Protein AF-A0A2D8A6B7-F1 (afdb_monomer_lite)

Secondary structure (DSSP, 8-state):
---SSHHHHHHHHHHHHHTTTHHHHHHHHHHHHHHHHHHHHHHHHHHHHHHHTT-----TTHHHHHHHHHHHHHTS-HHHHHHHHHHHTT--HHHHHHHHTS-HHHHHHHHHHHHHHHHHHTTS----HHHHHHHHHHHHHHS-HHHHHHHHSS-TTHHHH--TTHHHH-HHHH--

Foldseek 3Di:
DPDDPPVVVVVVVVVVVVVVVVVVVVVVVVVVVVVVVVVVVVVVVVVVVCVVVPDPPPPPVPVLLLVLVLVLLLPDALQLLLLLLCVLVPHDLVRNCVQLVHDSVVSVVSLVVSQVSSCVSNVHNDPDSVVSSVSVCVNVVPDDQVRSCVRNVDGSCCNVVPDPCVCVVPVSNRPD

Radius of gyration: 29.52 Å; chains: 1; bounding box: 51×86×58 Å

Sequence (176 aa):
MKSCKLTCFFINLFRFFKNVYGRDDISKELENRLLILETQVQQLKEMVLSLASGREPVTSREVDDQTQVYDAMRGLTVQRHATIQMVLDGATQAEMAERFQISEEAVKGRLYAIRKILGQELGVNITNTSTAMKKFREVIDTMSDEKYLRVAGLPKDWHTNWTEEDREENPKLYKK

Structure (mmCIF, N/CA/C/O backbone):
data_AF-A0A2D8A6B7-F1
#
_entry.id   AF-A0A2D8A6B7-F1
#
loop_
_atom_site.group_PDB
_atom_site.id
_atom_site.type_symbol
_atom_site.label_atom_id
_atom_site.label_alt_id
_atom_site.label_comp_id
_atom_site.label_asym_id
_atom_site.label_entity_id
_atom_site.la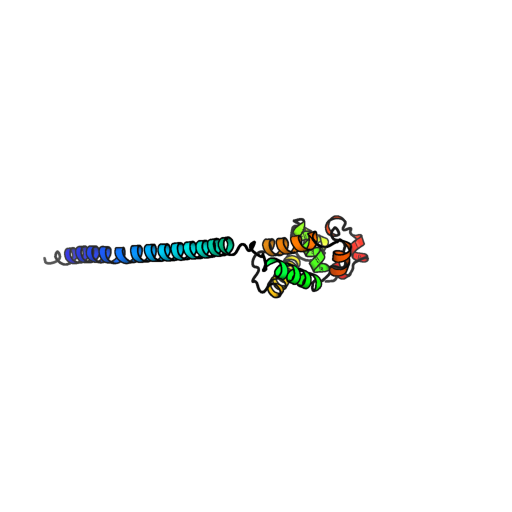bel_seq_id
_atom_site.pdbx_PDB_ins_code
_atom_site.Cartn_x
_atom_site.Cartn_y
_atom_site.Cartn_z
_atom_site.occupancy
_atom_site.B_iso_or_equiv
_atom_site.auth_seq_id
_atom_site.auth_comp_id
_atom_site.auth_asym_id
_atom_site.auth_atom_id
_atom_site.pdbx_PDB_model_num
ATOM 1 N N . MET A 1 1 ? 31.566 72.112 30.927 1.00 46.38 1 MET A N 1
ATOM 2 C CA . MET A 1 1 ? 31.656 70.638 31.050 1.00 46.38 1 MET A CA 1
ATOM 3 C C . MET A 1 1 ? 30.425 70.109 31.787 1.00 46.38 1 MET A C 1
ATOM 5 O O . MET A 1 1 ? 30.383 70.153 33.007 1.00 46.38 1 MET A O 1
ATOM 9 N N . LYS A 1 2 ? 29.373 69.704 31.060 1.00 52.56 2 LYS A N 1
ATOM 10 C CA . LYS A 1 2 ? 28.103 69.183 31.608 1.00 52.56 2 LYS A CA 1
ATOM 11 C C . LYS A 1 2 ? 27.640 67.982 30.764 1.00 52.56 2 LYS A C 1
ATOM 13 O O . LYS A 1 2 ? 26.691 68.110 30.009 1.00 52.56 2 LYS A O 1
ATOM 18 N N . SER A 1 3 ? 28.314 66.835 30.878 1.00 53.69 3 SER A N 1
ATOM 19 C CA . SER A 1 3 ? 27.928 65.595 30.168 1.00 53.69 3 SER A CA 1
ATOM 20 C C . SER A 1 3 ? 28.110 64.343 31.030 1.00 53.69 3 SER A C 1
ATOM 22 O O . SER A 1 3 ? 28.702 63.371 30.588 1.00 53.69 3 SER A O 1
ATOM 24 N N . CYS A 1 4 ? 27.629 64.354 32.280 1.00 53.84 4 CYS A N 1
ATOM 25 C CA . CYS A 1 4 ? 27.722 63.171 33.156 1.00 53.84 4 CYS A CA 1
ATOM 26 C C . CYS A 1 4 ? 26.392 62.752 33.816 1.00 53.84 4 CYS A C 1
ATOM 28 O O . CYS A 1 4 ? 26.366 61.824 34.613 1.00 53.84 4 CYS A O 1
ATOM 30 N N . LYS A 1 5 ? 25.262 63.412 33.506 1.00 52.94 5 LYS A N 1
ATOM 31 C CA . LYS A 1 5 ? 23.961 63.100 34.141 1.00 52.94 5 LYS A CA 1
ATOM 32 C C . LYS A 1 5 ? 23.002 62.256 33.293 1.00 52.94 5 LYS A C 1
ATOM 34 O O . LYS A 1 5 ? 22.105 61.649 33.865 1.00 52.94 5 LYS A O 1
ATOM 39 N N . LEU A 1 6 ? 23.183 62.166 31.971 1.00 53.97 6 LEU A N 1
ATOM 40 C CA . LEU A 1 6 ? 22.266 61.386 31.123 1.00 53.97 6 LEU A CA 1
ATOM 41 C C . LEU A 1 6 ? 22.553 59.877 31.150 1.00 53.97 6 LEU A C 1
ATOM 43 O O . LEU A 1 6 ? 21.622 59.077 31.146 1.00 53.97 6 LEU A O 1
ATOM 47 N N . THR A 1 7 ? 23.816 59.465 31.236 1.00 53.66 7 THR A N 1
ATOM 48 C CA . THR A 1 7 ? 24.202 58.044 31.181 1.00 53.66 7 THR A CA 1
ATOM 49 C C . THR A 1 7 ? 23.755 57.251 32.412 1.00 53.66 7 THR A C 1
ATOM 51 O O . THR A 1 7 ? 23.311 56.114 32.272 1.00 53.66 7 THR A O 1
ATOM 54 N N . CYS A 1 8 ? 23.752 57.855 33.605 1.00 53.88 8 CYS A N 1
ATOM 55 C CA . CYS A 1 8 ? 23.249 57.190 34.815 1.00 53.88 8 CYS A CA 1
ATOM 56 C C . CYS A 1 8 ? 21.722 57.000 34.817 1.00 53.88 8 CYS A C 1
ATOM 58 O O . CYS A 1 8 ? 21.228 56.048 35.421 1.00 53.88 8 CYS A O 1
ATOM 60 N N . PHE A 1 9 ? 20.967 57.866 34.132 1.00 55.66 9 PHE A N 1
ATOM 61 C CA . PHE A 1 9 ? 19.507 57.746 34.064 1.00 55.66 9 PHE A CA 1
ATOM 62 C C . PHE A 1 9 ? 19.082 56.589 33.149 1.00 55.66 9 PHE A C 1
ATOM 64 O O . PHE A 1 9 ? 18.204 55.803 33.503 1.00 55.66 9 PHE A O 1
ATOM 71 N N . PHE A 1 10 ? 19.770 56.415 32.016 1.00 55.34 10 PHE A N 1
ATOM 72 C CA . PHE A 1 10 ? 19.485 55.331 31.073 1.00 55.34 10 PHE A CA 1
ATOM 73 C C . PHE A 1 10 ? 19.814 53.940 31.629 1.00 55.34 10 PHE A C 1
ATOM 75 O O . PHE A 1 10 ? 19.047 53.008 31.403 1.00 55.34 10 PHE A O 1
ATOM 82 N N . ILE A 1 11 ? 20.890 53.788 32.411 1.00 59.75 11 ILE A N 1
ATOM 83 C CA . ILE A 1 11 ? 21.256 52.488 33.003 1.00 59.75 11 ILE A CA 1
ATOM 84 C C . ILE A 1 11 ? 20.225 52.037 34.054 1.00 59.75 11 ILE A C 1
ATOM 86 O O . ILE A 1 11 ? 19.872 50.856 34.102 1.00 59.75 11 ILE A O 1
ATOM 90 N N . ASN A 1 12 ? 19.687 52.962 34.858 1.00 53.88 12 ASN A N 1
ATOM 91 C CA . ASN A 1 12 ? 18.636 52.635 35.828 1.00 53.88 12 ASN A CA 1
ATOM 92 C C . ASN A 1 12 ? 17.277 52.369 35.165 1.00 53.88 12 ASN A C 1
ATOM 94 O O . ASN A 1 12 ? 16.565 51.465 35.600 1.00 53.88 12 ASN A O 1
ATOM 98 N N . LEU A 1 13 ? 16.945 53.065 34.072 1.00 55.31 13 LEU A N 1
ATOM 99 C CA . LEU A 1 13 ? 15.722 52.791 33.312 1.00 55.31 13 LEU A CA 1
ATOM 100 C C . LEU A 1 13 ? 15.780 51.410 32.633 1.00 55.31 13 LEU A C 1
ATOM 102 O O . LEU A 1 13 ? 14.806 50.662 32.665 1.00 55.31 13 LEU A O 1
ATOM 106 N N . PHE A 1 14 ? 16.943 51.013 32.107 1.00 53.75 14 PHE A N 1
ATOM 107 C CA . PHE A 1 14 ? 17.130 49.689 31.504 1.00 53.75 14 PHE A CA 1
ATOM 108 C C . PHE A 1 14 ? 17.052 48.548 32.534 1.00 53.75 14 PHE A C 1
ATOM 110 O O . PHE A 1 14 ? 16.492 47.490 32.245 1.00 53.75 14 PHE A O 1
ATOM 117 N 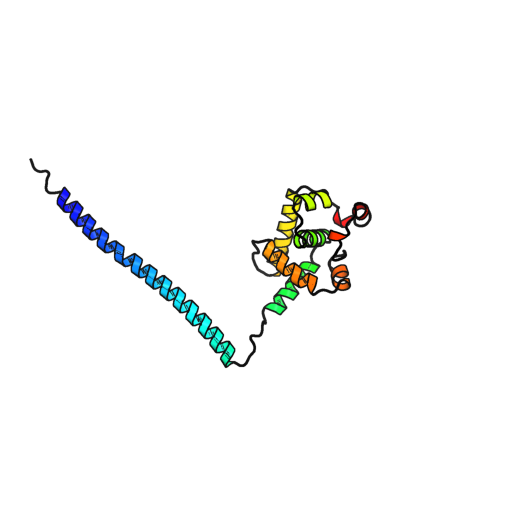N . ARG A 1 15 ? 17.556 48.760 33.760 1.00 54.31 15 ARG A N 1
ATOM 118 C CA . ARG A 1 15 ? 17.400 47.802 34.873 1.00 54.31 15 ARG A CA 1
ATOM 119 C C . ARG A 1 15 ? 15.948 47.673 35.338 1.00 54.31 15 ARG A C 1
ATOM 121 O O . ARG A 1 15 ? 15.538 46.579 35.711 1.00 54.31 15 ARG A O 1
ATOM 128 N N . PHE A 1 16 ? 15.176 48.756 35.271 1.00 54.38 16 PHE A N 1
ATOM 129 C CA . PHE A 1 16 ? 13.750 48.747 35.592 1.00 54.38 16 PHE A CA 1
ATOM 130 C C . PHE A 1 16 ? 12.936 47.970 34.544 1.00 54.38 16 PHE A C 1
ATOM 132 O O . PHE A 1 16 ? 12.143 47.105 34.908 1.00 54.38 16 PHE A O 1
ATOM 139 N N . PHE A 1 17 ? 13.204 48.172 33.248 1.00 52.16 17 PHE A N 1
ATOM 140 C CA . PHE A 1 17 ? 12.533 47.422 32.176 1.00 52.16 17 PHE A CA 1
ATOM 141 C C . PHE A 1 17 ? 12.861 45.923 32.185 1.00 52.16 17 PHE A C 1
ATOM 143 O O . PHE A 1 17 ? 11.976 45.105 31.943 1.00 52.16 17 PHE A O 1
ATOM 150 N N . LYS A 1 18 ? 14.090 45.528 32.546 1.00 50.69 18 LYS A N 1
ATOM 151 C CA . LYS A 1 18 ? 14.462 44.104 32.649 1.00 50.69 18 LYS A CA 1
ATOM 152 C C . LYS A 1 18 ? 13.681 43.341 33.730 1.00 50.69 18 LYS A C 1
ATOM 154 O O . LYS A 1 18 ? 13.557 42.127 33.633 1.00 50.69 18 LYS A O 1
ATOM 159 N N . ASN A 1 19 ? 13.134 44.044 34.724 1.00 50.22 19 ASN A N 1
ATOM 160 C CA . ASN A 1 19 ? 12.325 43.457 35.795 1.00 50.22 19 ASN A CA 1
ATOM 161 C C . ASN A 1 19 ? 10.824 43.360 35.441 1.00 50.22 19 ASN A C 1
ATOM 163 O O . ASN A 1 19 ? 10.067 42.694 36.140 1.00 50.22 19 ASN A O 1
ATOM 167 N N . VAL A 1 20 ? 10.388 44.008 34.352 1.00 54.19 20 VAL A N 1
ATOM 168 C CA . VAL A 1 20 ? 9.004 43.943 33.846 1.00 54.19 20 VAL A CA 1
ATOM 169 C C . VAL A 1 20 ? 8.817 42.746 32.902 1.00 54.19 20 VAL A C 1
ATOM 171 O O . VAL A 1 20 ? 7.791 42.081 32.969 1.00 54.19 20 VAL A O 1
ATOM 174 N N . TYR A 1 21 ? 9.841 42.381 32.123 1.00 52.78 21 TYR A N 1
ATOM 175 C CA . TYR A 1 21 ? 9.801 41.238 31.192 1.00 52.78 21 TYR A CA 1
ATOM 176 C C . TYR A 1 21 ? 9.932 39.844 31.841 1.00 52.78 21 TYR A C 1
ATOM 178 O O . TYR A 1 21 ? 9.768 38.841 31.158 1.00 52.78 21 TYR A O 1
ATOM 186 N N . GLY A 1 22 ? 10.208 39.748 33.147 1.00 52.81 22 GLY A N 1
ATOM 187 C CA . GLY A 1 22 ? 10.280 38.460 33.857 1.00 52.81 22 GLY A CA 1
ATOM 188 C C . GLY A 1 22 ? 8.922 37.901 34.302 1.00 52.81 22 GLY A C 1
ATOM 189 O O . GLY A 1 22 ? 8.849 36.763 34.757 1.00 52.81 22 GLY A O 1
ATOM 190 N N . ARG A 1 23 ? 7.846 38.694 34.206 1.00 55.72 23 ARG A N 1
ATOM 191 C CA . ARG A 1 23 ? 6.511 38.299 34.680 1.00 55.72 23 ARG A CA 1
ATOM 192 C C . ARG A 1 23 ? 5.718 37.516 33.621 1.00 55.72 23 ARG A C 1
ATOM 194 O O . ARG A 1 23 ? 4.962 36.618 33.981 1.00 55.72 23 ARG A O 1
ATOM 201 N N . ASP A 1 24 ? 5.953 37.800 32.341 1.00 60.41 24 ASP A N 1
ATOM 202 C CA . ASP A 1 24 ? 5.230 37.177 31.222 1.00 60.41 24 ASP A CA 1
ATOM 203 C C . ASP A 1 24 ? 5.689 35.738 30.944 1.00 60.41 24 ASP A C 1
ATOM 205 O O . ASP A 1 24 ? 4.887 34.898 30.543 1.00 60.41 24 ASP A O 1
ATOM 209 N N . ASP A 1 25 ? 6.963 35.426 31.198 1.00 68.06 25 ASP A N 1
ATOM 210 C CA . ASP A 1 25 ? 7.516 34.078 30.995 1.00 68.06 25 ASP A CA 1
ATOM 211 C C . ASP A 1 25 ? 6.956 33.075 32.013 1.00 68.06 25 ASP A C 1
ATOM 213 O O . ASP A 1 25 ? 6.632 31.935 31.682 1.00 68.06 25 ASP A O 1
ATOM 217 N N . ILE A 1 26 ? 6.751 33.532 33.252 1.00 75.19 26 ILE A N 1
ATOM 218 C CA . ILE A 1 26 ? 6.117 32.736 34.306 1.00 75.19 26 ILE A CA 1
ATOM 219 C C . ILE A 1 26 ? 4.635 32.511 33.978 1.00 75.19 26 ILE A C 1
ATOM 221 O O . ILE A 1 26 ? 4.148 31.399 34.157 1.00 75.19 26 ILE A O 1
ATOM 225 N N . SER A 1 27 ? 3.931 33.524 33.452 1.00 79.31 27 SER A N 1
ATOM 226 C CA . SER A 1 27 ? 2.526 33.377 33.033 1.00 79.31 27 SER A CA 1
ATOM 227 C C . SER A 1 27 ? 2.371 32.296 31.965 1.00 79.31 27 SER A C 1
ATOM 229 O O . SER A 1 27 ? 1.553 31.395 32.117 1.00 79.31 27 SER A O 1
ATOM 231 N N . LYS A 1 28 ? 3.223 32.319 30.934 1.00 79.88 28 LYS A N 1
ATOM 232 C CA . LYS A 1 28 ? 3.188 31.337 29.840 1.00 79.88 28 LYS A CA 1
ATOM 233 C C . LYS A 1 28 ? 3.525 29.922 30.298 1.00 79.88 28 LYS A C 1
ATOM 235 O O . LYS A 1 28 ? 2.893 28.966 29.860 1.00 79.88 28 LYS A O 1
ATOM 240 N N . GLU A 1 29 ? 4.501 29.772 31.190 1.00 84.31 29 GLU A N 1
ATOM 241 C CA . GLU A 1 29 ? 4.831 28.467 31.770 1.00 84.31 29 GLU A CA 1
ATOM 242 C C . GLU A 1 29 ? 3.669 27.919 32.615 1.00 84.31 29 GLU A C 1
ATOM 244 O O . GLU A 1 29 ? 3.350 26.732 32.535 1.00 84.31 29 GLU A O 1
ATOM 249 N N . LEU A 1 30 ? 2.992 28.773 33.392 1.00 86.25 30 LEU A N 1
ATOM 250 C CA . LEU A 1 30 ? 1.794 28.376 34.135 1.00 86.25 30 LEU A CA 1
ATOM 251 C C . LEU A 1 30 ? 0.630 28.005 33.207 1.00 86.25 30 LEU A C 1
ATOM 253 O O . LEU A 1 30 ? -0.037 27.005 33.463 1.00 86.25 30 LEU A O 1
ATOM 257 N N . GLU A 1 31 ? 0.410 28.751 32.127 1.00 83.69 31 GLU A N 1
ATOM 258 C CA . GLU A 1 31 ? -0.615 28.452 31.119 1.00 83.69 31 GLU A CA 1
ATOM 259 C C . GLU A 1 31 ? -0.359 27.102 30.435 1.00 83.69 31 GLU A C 1
ATOM 261 O O . GLU A 1 31 ? -1.266 26.275 30.332 1.00 83.69 31 GLU A O 1
ATOM 266 N N . ASN A 1 32 ? 0.890 26.818 30.056 1.00 87.62 32 ASN A N 1
ATOM 267 C CA . ASN A 1 32 ? 1.267 25.528 29.478 1.00 87.62 32 ASN A CA 1
ATOM 268 C C . ASN A 1 32 ? 1.051 24.373 30.464 1.00 87.62 32 ASN A C 1
ATOM 270 O O . ASN A 1 32 ? 0.557 23.310 30.087 1.00 87.62 32 ASN A O 1
ATOM 274 N N . ARG A 1 33 ? 1.394 24.572 31.743 1.00 90.12 33 ARG A N 1
ATOM 275 C CA . ARG A 1 33 ? 1.160 23.561 32.784 1.00 90.12 33 ARG A CA 1
ATOM 276 C C . ARG A 1 33 ? -0.321 23.323 33.035 1.00 90.12 33 ARG A C 1
ATOM 278 O O . ARG A 1 33 ? -0.704 22.170 33.213 1.00 90.12 33 ARG A O 1
ATOM 285 N N . LEU A 1 34 ? -1.140 24.373 33.030 1.00 92.38 34 LEU A N 1
ATOM 286 C CA . LEU A 1 34 ? -2.592 24.244 33.141 1.00 92.38 34 LEU A CA 1
ATOM 287 C C . LEU A 1 34 ? -3.155 23.439 31.972 1.00 92.38 34 LEU A C 1
ATOM 289 O O . LEU A 1 34 ? -3.868 22.473 32.212 1.00 92.38 34 LEU A O 1
ATOM 293 N N . LEU A 1 35 ? -2.739 23.739 30.740 1.00 91.75 35 LEU A N 1
ATOM 294 C CA . LEU A 1 35 ? -3.169 22.996 29.555 1.00 91.75 35 LEU A CA 1
ATOM 295 C C . LEU A 1 35 ? -2.814 21.500 29.641 1.00 91.75 35 LEU A C 1
ATOM 297 O O . LEU A 1 35 ? -3.628 20.631 29.316 1.00 91.75 35 LEU A O 1
ATOM 301 N N . ILE A 1 36 ? -1.601 21.183 30.100 1.00 92.12 36 ILE A N 1
ATOM 302 C CA . ILE A 1 36 ? -1.155 19.795 30.276 1.00 92.12 36 ILE A CA 1
ATOM 303 C C . ILE A 1 36 ? -1.978 19.099 31.366 1.00 92.12 36 ILE A C 1
ATOM 305 O O . ILE A 1 36 ? -2.432 17.974 31.158 1.00 92.12 36 ILE A O 1
ATOM 309 N N . LEU A 1 37 ? -2.201 19.756 32.507 1.00 93.06 37 LEU A N 1
ATOM 310 C CA . LEU A 1 37 ? -2.973 19.189 33.614 1.00 93.06 37 LEU A CA 1
ATOM 311 C C . LEU A 1 37 ? -4.444 18.988 33.236 1.00 93.06 37 LEU A C 1
ATOM 313 O O . LEU A 1 37 ? -5.009 17.942 33.543 1.00 93.06 37 LEU A O 1
ATOM 317 N N . GLU A 1 38 ? -5.050 19.934 32.523 1.00 90.94 38 GLU A N 1
ATOM 318 C CA . GLU A 1 38 ? -6.407 19.803 31.985 1.00 90.94 38 GLU A CA 1
ATOM 319 C C . GLU A 1 38 ? -6.509 18.606 31.037 1.00 90.94 38 GLU A C 1
ATOM 321 O O . GLU A 1 38 ? -7.431 17.796 31.153 1.00 90.94 38 GLU A O 1
ATOM 326 N N . THR A 1 39 ? -5.514 18.429 30.163 1.00 91.88 39 THR A N 1
ATOM 327 C CA . THR A 1 39 ? -5.448 17.279 29.252 1.00 91.88 39 THR A CA 1
ATOM 328 C C . THR A 1 39 ? -5.321 15.958 30.019 1.00 91.88 39 THR A C 1
ATOM 330 O O . THR A 1 39 ? -6.027 14.996 29.717 1.00 91.88 39 THR A O 1
ATOM 333 N N . GLN A 1 40 ? -4.467 15.903 31.045 1.00 91.69 40 GLN A N 1
ATOM 334 C CA . GLN A 1 40 ? -4.284 14.707 31.874 1.00 91.69 40 GLN A CA 1
ATOM 335 C C . GLN A 1 40 ? -5.545 14.352 32.667 1.00 91.69 40 GLN A C 1
ATOM 337 O O . GLN A 1 40 ? -5.928 13.185 32.727 1.00 91.69 40 GLN A O 1
ATOM 342 N N . VAL A 1 41 ? -6.221 15.347 33.249 1.00 93.69 41 VAL A N 1
ATOM 343 C CA . VAL A 1 41 ? -7.483 15.146 33.976 1.00 93.69 41 VAL A CA 1
ATOM 344 C C . VAL A 1 41 ? -8.578 14.657 33.032 1.00 93.69 41 VAL A C 1
ATOM 346 O O . VAL A 1 41 ? -9.343 13.766 33.403 1.00 93.69 41 VAL A O 1
ATOM 349 N N . GLN A 1 42 ? -8.636 15.180 31.806 1.00 88.25 42 GLN A N 1
ATOM 350 C CA . GLN A 1 42 ? -9.592 14.724 30.802 1.00 88.25 42 GLN A CA 1
ATOM 351 C C . GLN A 1 42 ? -9.355 13.254 30.419 1.00 88.25 42 GLN A C 1
ATOM 353 O O . GLN A 1 42 ? -10.299 12.465 30.413 1.00 88.25 42 GLN A O 1
ATOM 358 N N . GLN A 1 43 ? -8.098 12.853 30.206 1.00 85.81 43 GLN A N 1
ATOM 359 C CA . GLN A 1 43 ? -7.733 11.456 29.933 1.00 85.81 43 GLN A CA 1
ATOM 360 C C . GLN A 1 43 ? -8.073 10.523 31.105 1.00 85.81 43 GLN A C 1
ATOM 362 O O . GLN A 1 43 ? -8.657 9.457 30.911 1.00 85.81 43 GLN A O 1
ATOM 367 N N . LEU A 1 44 ? -7.769 10.935 32.340 1.00 88.38 44 LEU A N 1
ATOM 368 C CA . LEU A 1 44 ? -8.122 10.184 33.548 1.00 88.38 44 LEU A CA 1
ATOM 369 C C . LEU A 1 44 ? -9.636 10.044 33.713 1.00 88.38 44 LEU A C 1
ATOM 371 O O . LEU A 1 44 ? -10.115 8.971 34.071 1.00 88.38 44 LEU A O 1
ATOM 375 N N . LYS A 1 45 ? -10.401 11.099 33.422 1.00 87.81 45 LYS A N 1
ATOM 376 C CA . LYS A 1 45 ? -11.865 11.063 33.455 1.00 87.81 45 LYS A CA 1
ATOM 377 C C . LYS A 1 45 ? -12.414 10.044 32.459 1.00 87.81 45 LYS A C 1
ATOM 379 O O . LYS A 1 45 ? -13.308 9.281 32.812 1.00 87.81 45 LYS A O 1
ATOM 384 N N . GLU A 1 46 ? -11.870 10.001 31.247 1.00 83.06 46 GLU A N 1
ATOM 385 C CA . GLU A 1 46 ? -12.257 9.026 30.223 1.00 83.06 46 GLU A CA 1
ATOM 386 C C . GLU A 1 46 ? -11.915 7.588 30.640 1.00 83.06 46 GLU A C 1
ATOM 388 O O . GLU A 1 46 ? -12.758 6.700 30.506 1.00 83.06 46 GLU A O 1
ATOM 393 N N . MET A 1 47 ? -10.741 7.367 31.241 1.00 79.06 47 MET A N 1
ATOM 394 C CA . MET A 1 47 ? -10.354 6.065 31.799 1.00 79.06 47 MET A CA 1
ATOM 395 C C . MET A 1 47 ? -11.231 5.630 32.981 1.00 79.06 47 MET A C 1
ATOM 397 O O . MET A 1 47 ? -11.591 4.464 33.105 1.00 79.06 47 MET A O 1
ATOM 401 N N . VAL A 1 48 ? -11.589 6.546 33.880 1.00 85.06 48 VAL A N 1
ATOM 402 C CA . VAL A 1 48 ? -12.449 6.216 35.024 1.00 85.06 48 VAL A CA 1
ATOM 403 C C . VAL A 1 48 ? -13.874 5.926 34.558 1.00 85.06 48 VAL A C 1
ATOM 405 O O . VAL A 1 48 ? -14.503 5.002 35.068 1.00 85.06 48 VAL A O 1
ATOM 408 N N . LEU A 1 49 ? -14.383 6.656 33.561 1.00 77.12 49 LEU A N 1
ATOM 409 C CA . LEU A 1 49 ? -15.693 6.382 32.966 1.00 77.12 49 LEU A CA 1
ATOM 410 C C . LEU A 1 49 ? -15.726 5.037 32.225 1.00 77.12 49 LEU A C 1
ATOM 412 O O . LEU A 1 49 ? -16.731 4.324 32.309 1.00 77.12 49 LEU A O 1
ATOM 416 N N . SER A 1 50 ? -14.643 4.654 31.543 1.00 63.84 50 SER A N 1
ATOM 417 C CA . SER A 1 50 ? -14.561 3.334 30.908 1.00 63.84 50 SER A CA 1
ATOM 418 C C . SER A 1 50 ? -14.539 2.208 31.947 1.00 63.84 50 SER A C 1
ATOM 420 O O . SER A 1 50 ? -15.277 1.239 31.798 1.00 63.84 50 SER A O 1
ATOM 422 N N . LEU A 1 51 ? -13.823 2.376 33.064 1.00 73.06 51 LEU A N 1
ATOM 423 C CA . LEU A 1 51 ? -13.808 1.401 34.163 1.00 73.06 51 LEU A CA 1
ATOM 424 C C . LEU A 1 51 ? -15.142 1.325 34.928 1.00 73.06 51 LEU A C 1
ATOM 426 O O . LEU A 1 51 ? -15.602 0.235 35.261 1.00 73.06 51 LEU A O 1
ATOM 430 N N . ALA A 1 52 ? -15.788 2.464 35.193 1.00 75.75 52 ALA A N 1
ATOM 431 C CA . ALA A 1 52 ? -17.035 2.527 35.960 1.00 75.75 52 ALA A CA 1
ATOM 432 C C . ALA A 1 52 ? -18.254 2.002 35.186 1.00 75.75 52 ALA A C 1
ATOM 434 O O . ALA A 1 52 ? -19.234 1.577 35.795 1.00 75.75 52 ALA A O 1
ATOM 435 N N . SER A 1 53 ? -18.211 2.024 33.852 1.00 64.94 53 SER A N 1
ATOM 436 C CA . SER A 1 53 ? -19.325 1.556 33.022 1.00 64.94 53 SER A CA 1
ATOM 437 C C . SER A 1 53 ? -19.368 0.036 32.834 1.00 64.94 53 SER A C 1
ATOM 439 O O . SER A 1 53 ? -20.321 -0.448 32.224 1.00 64.94 53 SER A O 1
ATOM 441 N N . GLY A 1 54 ? -18.375 -0.725 33.332 1.00 52.59 54 GLY A N 1
ATOM 442 C CA . GLY A 1 54 ? -18.301 -2.188 33.157 1.00 52.59 54 GLY A CA 1
ATOM 443 C C . GLY A 1 54 ? -18.349 -2.628 31.688 1.00 52.59 54 GLY A C 1
ATOM 444 O O . GLY A 1 54 ? -18.598 -3.789 31.374 1.00 52.59 54 GLY A O 1
ATOM 445 N N . ARG A 1 55 ? -18.159 -1.667 30.786 1.00 46.06 55 ARG A N 1
ATOM 446 C CA . ARG A 1 55 ? -18.199 -1.816 29.350 1.00 46.06 55 ARG A CA 1
ATOM 447 C C . ARG A 1 55 ? -16.743 -1.967 28.973 1.00 46.06 55 ARG A C 1
ATOM 449 O O . ARG A 1 55 ? -15.971 -1.024 29.151 1.00 46.06 55 ARG A O 1
ATOM 456 N N . GLU A 1 56 ? -16.360 -3.144 28.484 1.00 45.41 56 GLU A N 1
ATOM 457 C CA . GLU A 1 56 ? -15.112 -3.231 27.732 1.00 45.41 56 GLU A CA 1
ATOM 458 C C . GLU A 1 56 ? -15.084 -2.059 26.745 1.00 45.41 56 GLU A C 1
ATOM 460 O O . GLU A 1 56 ? -16.149 -1.724 26.202 1.00 45.41 56 GLU A O 1
ATOM 465 N N . PRO A 1 57 ? -13.942 -1.370 26.570 1.00 48.75 57 PRO A N 1
ATOM 466 C CA . PRO A 1 57 ? -13.850 -0.284 25.614 1.00 48.75 57 PRO A CA 1
ATOM 467 C C . PRO A 1 57 ? -14.238 -0.851 24.253 1.00 48.75 57 PRO A C 1
ATOM 469 O O . PRO A 1 57 ? -13.453 -1.522 23.593 1.00 48.75 57 PRO A O 1
ATOM 472 N N . VAL A 1 58 ? -15.490 -0.622 23.862 1.00 49.34 58 VAL A N 1
ATOM 473 C CA . VAL A 1 58 ? -15.982 -0.983 22.548 1.00 49.34 58 VAL A CA 1
ATOM 474 C C . VAL A 1 58 ? -15.164 -0.116 21.609 1.00 49.34 58 VAL A C 1
ATOM 476 O O . VAL A 1 58 ? -15.347 1.101 21.548 1.00 49.34 58 VAL A O 1
ATOM 479 N N . THR A 1 59 ? -14.233 -0.746 20.904 1.00 51.16 59 THR A N 1
ATOM 480 C CA . THR A 1 59 ? -13.516 -0.233 19.741 1.00 51.16 59 THR A CA 1
ATOM 481 C C . THR A 1 59 ? -14.505 -0.013 18.594 1.00 51.16 59 THR A C 1
ATOM 483 O O . THR A 1 59 ? -14.350 -0.500 17.482 1.00 51.16 59 THR A O 1
ATOM 486 N N . SER A 1 60 ? -15.554 0.779 18.819 1.00 47.25 60 SER A N 1
ATOM 487 C CA . SER A 1 60 ? -16.555 1.126 17.807 1.00 47.25 60 SER A CA 1
ATOM 488 C C . SER A 1 60 ? -16.011 2.073 16.727 1.00 47.25 60 SER A C 1
ATOM 490 O O . SER A 1 60 ? -16.779 2.548 15.902 1.00 47.25 60 SER A O 1
ATOM 492 N N . ARG A 1 61 ? -14.698 2.351 16.712 1.00 51.16 61 ARG A N 1
ATOM 493 C CA . ARG A 1 61 ? -13.999 3.049 15.621 1.00 51.16 61 ARG A CA 1
ATOM 494 C C . ARG A 1 61 ? -13.207 2.127 14.689 1.00 51.16 61 ARG A C 1
ATOM 496 O O . ARG A 1 61 ? -12.881 2.561 13.594 1.00 51.16 61 ARG A O 1
ATOM 503 N N . GLU A 1 62 ? -12.903 0.889 15.077 1.00 51.38 62 GLU A N 1
ATOM 504 C CA . GLU A 1 62 ? -12.050 0.012 14.253 1.00 51.38 62 GLU A CA 1
ATOM 505 C C . GLU A 1 62 ? -12.837 -0.713 13.150 1.00 51.38 62 GLU A C 1
ATOM 507 O O . GLU A 1 62 ? -12.315 -0.941 12.062 1.00 51.38 62 GLU A O 1
ATOM 512 N N . VAL A 1 63 ? -14.118 -1.016 13.391 1.00 53.12 63 VAL A N 1
ATOM 513 C CA . VAL A 1 63 ? -14.972 -1.721 12.414 1.00 53.12 63 VAL A CA 1
ATOM 514 C C . VAL A 1 63 ? -15.319 -0.836 11.203 1.00 53.12 63 VAL A C 1
ATOM 516 O O . VAL A 1 63 ? -15.451 -1.333 10.084 1.00 53.12 63 VAL A O 1
ATOM 519 N N . ASP A 1 64 ? -15.425 0.480 11.410 1.00 62.88 64 ASP A N 1
ATOM 520 C CA . ASP A 1 64 ? -15.703 1.454 10.344 1.00 62.88 64 ASP A CA 1
ATOM 521 C C . ASP A 1 64 ? -14.476 1.657 9.435 1.00 62.88 64 ASP A C 1
ATOM 523 O O . ASP A 1 64 ? -14.579 1.593 8.211 1.00 62.88 64 ASP A O 1
ATOM 527 N N . ASP A 1 65 ? -13.284 1.764 10.029 1.00 66.25 65 ASP A N 1
ATOM 528 C CA . ASP A 1 65 ? -12.025 1.975 9.304 1.00 66.25 65 ASP A CA 1
ATOM 529 C C . ASP A 1 65 ? -11.698 0.798 8.363 1.00 66.25 65 ASP A C 1
ATOM 531 O O . ASP A 1 65 ? -11.392 1.014 7.193 1.00 66.25 65 ASP A O 1
ATOM 535 N N . GLN A 1 66 ? -11.852 -0.461 8.799 1.00 72.38 66 GLN A N 1
ATOM 536 C CA . GLN A 1 66 ? -11.600 -1.620 7.922 1.00 72.38 66 GLN A CA 1
ATOM 537 C C . GLN A 1 66 ? -12.580 -1.713 6.745 1.00 72.38 66 GLN A C 1
ATOM 539 O O . GLN A 1 66 ? -12.184 -2.099 5.642 1.00 72.38 66 GLN A O 1
ATOM 544 N N . THR A 1 67 ? -13.846 -1.350 6.963 1.00 80.50 67 THR A N 1
ATOM 545 C CA . THR A 1 67 ? -14.870 -1.357 5.908 1.00 80.50 67 THR A CA 1
ATOM 546 C C . THR A 1 67 ? -14.565 -0.284 4.861 1.00 80.50 67 THR A C 1
ATOM 548 O O . THR A 1 67 ? -14.573 -0.573 3.667 1.00 80.50 67 THR A O 1
ATOM 551 N N . GLN A 1 68 ? -14.171 0.915 5.297 1.00 82.50 68 GLN A N 1
ATOM 552 C CA . GLN A 1 68 ? -13.778 2.005 4.399 1.00 82.50 68 GLN A CA 1
ATOM 553 C C . GLN A 1 68 ? -12.500 1.686 3.614 1.00 82.50 68 GLN A C 1
ATOM 555 O O . GLN A 1 68 ? -12.431 1.944 2.414 1.00 82.50 68 GLN A O 1
ATOM 560 N N . VAL A 1 69 ? -11.485 1.074 4.240 1.00 80.56 69 VAL A N 1
ATOM 561 C CA . VAL A 1 69 ? -10.282 0.633 3.509 1.00 80.56 69 VAL A CA 1
ATOM 562 C C . VAL A 1 69 ? -10.621 -0.477 2.507 1.00 80.56 69 VAL A C 1
ATOM 564 O O . VAL A 1 69 ? -10.053 -0.509 1.415 1.00 80.56 69 VAL A O 1
ATOM 567 N N . TYR A 1 70 ? -11.559 -1.370 2.832 1.00 85.62 70 TYR A N 1
ATOM 568 C CA . TYR A 1 70 ? -12.034 -2.389 1.897 1.00 85.62 70 TYR A CA 1
ATOM 569 C C . TYR A 1 70 ? -12.735 -1.774 0.675 1.00 85.62 70 TYR A C 1
ATOM 571 O O . TYR A 1 70 ? -12.454 -2.167 -0.462 1.00 85.62 70 TYR A O 1
ATOM 579 N N . ASP A 1 71 ? -13.592 -0.778 0.887 1.00 86.50 71 ASP A N 1
ATOM 580 C CA . ASP A 1 71 ? -14.243 -0.043 -0.199 1.00 86.50 71 ASP A CA 1
ATOM 581 C C . ASP A 1 71 ? -13.221 0.741 -1.034 1.00 86.50 71 ASP A C 1
ATOM 583 O O . ASP A 1 71 ? -13.241 0.667 -2.269 1.00 86.50 71 ASP A O 1
ATOM 587 N N . ALA A 1 72 ? -12.239 1.364 -0.374 1.00 86.06 72 ALA A N 1
ATOM 588 C CA . ALA A 1 72 ? -11.102 1.999 -1.030 1.00 86.06 72 ALA A CA 1
ATOM 589 C C . ALA A 1 72 ? -10.354 1.009 -1.927 1.00 86.06 72 ALA A C 1
ATOM 591 O O . ALA A 1 72 ? -10.072 1.327 -3.082 1.00 8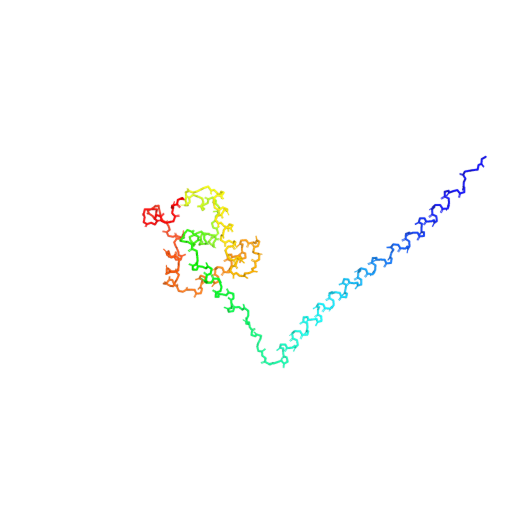6.06 72 ALA A O 1
ATOM 592 N N . MET A 1 73 ? -10.070 -0.200 -1.424 1.00 88.31 73 MET A N 1
ATOM 593 C CA . MET A 1 73 ? -9.426 -1.272 -2.183 1.00 88.31 73 MET A CA 1
ATOM 594 C C . MET A 1 73 ? -10.246 -1.677 -3.404 1.00 88.31 73 MET A C 1
ATOM 596 O O . MET A 1 73 ? -9.678 -1.838 -4.476 1.00 88.31 73 MET A O 1
ATOM 600 N N . ARG A 1 74 ? -11.570 -1.798 -3.282 1.00 89.12 74 ARG A N 1
ATOM 601 C CA . ARG A 1 74 ? -12.444 -2.163 -4.406 1.00 89.12 74 ARG A CA 1
ATOM 602 C C . ARG A 1 74 ? -12.449 -1.126 -5.531 1.00 89.12 74 ARG A C 1
ATOM 604 O O . ARG A 1 74 ? -12.674 -1.485 -6.685 1.00 89.12 74 ARG A O 1
ATOM 611 N N . GLY A 1 75 ? -12.195 0.142 -5.214 1.00 87.44 75 GLY A N 1
ATOM 612 C CA . GLY A 1 75 ? -12.080 1.223 -6.194 1.00 87.44 75 GLY A CA 1
ATOM 613 C C . GLY A 1 75 ? -10.723 1.310 -6.905 1.00 87.44 75 GLY A C 1
ATOM 614 O O . GLY A 1 75 ? -10.554 2.134 -7.811 1.00 87.44 75 GLY A O 1
ATOM 615 N N . LEU A 1 76 ? -9.726 0.510 -6.509 1.00 90.88 76 LEU A N 1
ATOM 616 C CA . LEU A 1 76 ? -8.394 0.569 -7.102 1.00 90.88 76 LEU A CA 1
ATOM 617 C C . LEU A 1 76 ? -8.312 -0.217 -8.413 1.00 90.88 76 LEU A C 1
ATOM 619 O O . LEU A 1 76 ? -8.983 -1.215 -8.644 1.00 90.88 76 LEU A O 1
ATOM 623 N N . THR A 1 77 ? -7.434 0.246 -9.299 1.00 92.12 77 THR A N 1
ATOM 624 C CA . THR A 1 77 ? -7.088 -0.501 -10.507 1.00 92.12 77 THR A CA 1
ATOM 625 C C . THR A 1 77 ? -6.101 -1.619 -10.172 1.00 92.12 77 THR A C 1
ATOM 627 O O . THR A 1 77 ? -5.324 -1.509 -9.223 1.00 92.12 77 THR A O 1
ATOM 630 N N . VAL A 1 78 ? -6.054 -2.648 -11.021 1.00 92.75 78 VAL A N 1
ATOM 631 C CA . VAL A 1 78 ? -5.085 -3.762 -10.952 1.00 92.75 78 VAL A CA 1
ATOM 632 C C . VAL A 1 78 ? -3.641 -3.242 -10.794 1.00 92.75 78 VAL A C 1
ATOM 634 O O . VAL A 1 78 ? -2.893 -3.706 -9.941 1.00 92.75 78 VAL A O 1
ATOM 637 N N . GLN A 1 79 ? -3.276 -2.176 -11.521 1.00 92.69 79 GLN A N 1
ATOM 638 C CA . GLN A 1 79 ? -1.968 -1.505 -11.409 1.00 92.69 79 GLN A CA 1
ATOM 639 C C . GLN A 1 79 ? -1.680 -0.947 -10.013 1.00 92.69 79 GLN A C 1
ATOM 641 O O . GLN A 1 79 ? -0.548 -1.010 -9.532 1.00 92.69 79 GLN A O 1
ATOM 646 N N . ARG A 1 80 ? -2.689 -0.359 -9.364 1.00 92.56 80 ARG A N 1
ATOM 647 C CA . ARG A 1 80 ? -2.545 0.204 -8.017 1.00 92.56 80 ARG A CA 1
ATOM 648 C C . ARG A 1 80 ? -2.418 -0.908 -6.983 1.00 92.56 80 ARG A C 1
ATOM 650 O O . ARG A 1 80 ? -1.589 -0.774 -6.094 1.00 92.56 80 ARG A O 1
ATOM 657 N N . HIS A 1 81 ? -3.156 -2.006 -7.137 1.00 94.56 81 HIS A N 1
ATOM 658 C CA . HIS A 1 81 ? -2.993 -3.189 -6.291 1.00 94.56 81 HIS A CA 1
ATOM 659 C C . HIS A 1 81 ? -1.595 -3.796 -6.407 1.00 94.56 81 HIS A C 1
ATOM 661 O O . HIS A 1 81 ? -0.939 -3.982 -5.387 1.00 94.56 81 HIS A O 1
ATOM 667 N N . ALA A 1 82 ? -1.105 -4.001 -7.631 1.00 94.75 82 ALA A N 1
ATOM 668 C CA . ALA A 1 82 ? 0.266 -4.433 -7.880 1.00 94.75 82 ALA A CA 1
ATOM 669 C C . ALA A 1 82 ? 1.283 -3.485 -7.228 1.00 94.75 82 ALA A C 1
ATOM 671 O O . ALA A 1 82 ? 2.164 -3.927 -6.500 1.00 94.75 82 ALA A O 1
ATOM 672 N N . THR A 1 83 ? 1.112 -2.167 -7.399 1.00 94.81 83 THR A N 1
ATOM 673 C CA . THR A 1 83 ? 1.980 -1.162 -6.760 1.00 94.81 83 THR A CA 1
ATOM 674 C C . THR A 1 83 ? 1.967 -1.293 -5.232 1.00 94.81 83 THR A C 1
ATOM 676 O O . THR A 1 83 ? 3.024 -1.242 -4.613 1.00 94.81 83 THR A O 1
ATOM 679 N N . ILE A 1 84 ? 0.796 -1.489 -4.614 1.00 94.56 84 ILE A N 1
ATOM 680 C CA . ILE A 1 84 ? 0.675 -1.685 -3.161 1.00 94.56 84 ILE A CA 1
ATOM 681 C C . ILE A 1 84 ? 1.443 -2.932 -2.718 1.00 94.56 84 ILE A C 1
ATOM 683 O O . ILE A 1 84 ? 2.193 -2.843 -1.753 1.00 94.56 84 ILE A O 1
ATOM 687 N N . GLN A 1 85 ? 1.313 -4.058 -3.428 1.00 94.81 85 GLN A N 1
ATOM 688 C CA . GLN A 1 85 ? 2.065 -5.277 -3.107 1.00 94.81 85 GLN A CA 1
ATOM 689 C C . GLN A 1 85 ? 3.577 -5.033 -3.125 1.00 94.81 85 GLN A C 1
ATOM 691 O O . GLN A 1 85 ? 4.251 -5.366 -2.155 1.00 94.81 85 GLN A O 1
ATOM 696 N N . MET A 1 86 ? 4.099 -4.371 -4.168 1.00 95.12 86 MET A N 1
ATOM 697 C CA . MET A 1 86 ? 5.534 -4.065 -4.252 1.00 95.12 86 MET A CA 1
ATOM 698 C C . MET A 1 86 ? 6.003 -3.204 -3.073 1.00 95.12 86 MET A C 1
ATOM 700 O O . MET A 1 86 ? 7.042 -3.464 -2.477 1.00 95.12 86 MET A O 1
ATOM 704 N N . VAL A 1 87 ? 5.230 -2.173 -2.718 1.00 94.62 87 VAL A N 1
ATOM 705 C CA . VAL A 1 87 ? 5.576 -1.278 -1.603 1.00 94.62 87 VAL A CA 1
ATOM 706 C C . VAL A 1 87 ? 5.531 -2.013 -0.267 1.00 94.62 87 VAL A C 1
ATOM 708 O O . VAL A 1 87 ? 6.365 -1.756 0.599 1.00 94.62 87 VAL A O 1
ATOM 711 N N . LEU A 1 88 ? 4.564 -2.914 -0.085 1.00 92.56 88 LEU A N 1
ATOM 712 C CA . LEU A 1 88 ? 4.434 -3.704 1.133 1.00 92.56 88 LEU A CA 1
ATOM 713 C C . LEU A 1 88 ? 5.619 -4.644 1.342 1.00 92.56 88 LEU A C 1
ATOM 715 O O . LEU A 1 88 ? 6.040 -4.791 2.489 1.00 92.56 88 LEU A O 1
ATOM 719 N N . ASP A 1 89 ? 6.169 -5.202 0.266 1.00 92.00 89 ASP A N 1
ATOM 720 C CA . ASP A 1 89 ? 7.384 -6.026 0.283 1.00 92.00 89 ASP A CA 1
ATOM 721 C C . ASP A 1 89 ? 8.686 -5.209 0.307 1.00 92.00 89 ASP A C 1
ATOM 723 O O . ASP A 1 89 ? 9.780 -5.767 0.359 1.00 92.00 89 ASP A O 1
ATOM 727 N N . GLY A 1 90 ? 8.590 -3.877 0.339 1.00 92.75 90 GLY A N 1
ATOM 728 C CA . GLY A 1 90 ? 9.745 -2.994 0.484 1.00 92.75 90 GLY A CA 1
ATOM 729 C C . GLY A 1 90 ? 10.476 -2.682 -0.821 1.00 92.75 90 GLY A C 1
ATOM 730 O O . GLY A 1 90 ? 11.605 -2.198 -0.768 1.00 92.75 90 GLY A O 1
ATOM 731 N N . ALA A 1 91 ? 9.844 -2.904 -1.977 1.00 94.25 91 ALA A N 1
ATOM 732 C CA . ALA A 1 91 ? 10.425 -2.550 -3.265 1.00 94.25 91 ALA A CA 1
ATOM 733 C C . ALA A 1 91 ? 10.719 -1.045 -3.362 1.00 94.25 91 ALA A C 1
ATOM 735 O O . ALA A 1 91 ? 9.927 -0.177 -2.971 1.00 94.25 91 ALA A O 1
ATOM 736 N N . THR A 1 92 ? 11.864 -0.733 -3.947 1.00 94.31 92 THR A N 1
ATOM 737 C CA . THR A 1 92 ? 12.307 0.625 -4.240 1.00 94.31 92 THR A CA 1
ATOM 738 C C . THR A 1 92 ? 11.561 1.207 -5.444 1.00 94.31 92 THR A C 1
ATOM 740 O O . THR A 1 92 ? 10.960 0.504 -6.258 1.00 94.31 92 THR A O 1
ATOM 743 N N . GLN A 1 93 ? 11.601 2.535 -5.588 1.00 94.50 93 GLN A N 1
ATOM 744 C CA . GLN A 1 93 ? 11.001 3.208 -6.749 1.00 94.50 93 GLN A CA 1
ATOM 745 C C . GLN A 1 93 ? 11.669 2.799 -8.062 1.00 94.50 93 GLN A C 1
ATOM 747 O O . GLN A 1 93 ? 10.967 2.671 -9.062 1.00 94.50 93 GLN A O 1
ATOM 752 N N . ALA A 1 94 ? 12.979 2.544 -8.036 1.00 95.06 94 ALA A N 1
ATOM 753 C CA . ALA A 1 94 ? 13.735 2.053 -9.181 1.00 95.06 94 ALA A CA 1
ATOM 754 C C . ALA A 1 94 ? 13.252 0.660 -9.619 1.00 95.06 94 ALA A C 1
ATOM 756 O O . ALA A 1 94 ? 12.927 0.467 -10.787 1.00 95.06 94 ALA A O 1
ATOM 757 N N . GLU A 1 95 ? 13.089 -0.279 -8.681 1.00 94.62 95 GLU A N 1
ATOM 758 C CA . GLU A 1 95 ? 12.568 -1.621 -8.985 1.00 94.62 95 GLU A CA 1
ATOM 759 C C . GLU A 1 95 ? 11.127 -1.568 -9.508 1.00 94.62 95 GLU A C 1
ATOM 761 O O . GLU A 1 95 ? 10.779 -2.256 -10.464 1.00 94.62 95 GLU A O 1
ATOM 766 N N . MET A 1 96 ? 10.271 -0.725 -8.921 1.00 94.62 96 MET A N 1
ATOM 767 C CA . MET A 1 96 ? 8.913 -0.507 -9.433 1.00 94.62 96 MET A CA 1
ATOM 768 C C . MET A 1 96 ? 8.923 0.069 -10.853 1.00 94.62 96 MET A C 1
ATOM 770 O O . MET A 1 96 ? 8.144 -0.367 -11.700 1.00 94.62 96 MET A O 1
ATOM 774 N N . ALA A 1 97 ? 9.790 1.045 -11.116 1.00 94.38 97 ALA A N 1
ATOM 775 C CA . ALA A 1 97 ? 9.929 1.679 -12.421 1.00 94.38 97 ALA A CA 1
ATOM 776 C C . ALA A 1 97 ? 10.361 0.667 -13.490 1.00 94.38 97 ALA A C 1
ATOM 778 O O . ALA A 1 97 ? 9.746 0.608 -14.557 1.00 94.38 97 ALA A O 1
ATOM 779 N N . GLU A 1 98 ? 11.349 -0.170 -13.170 1.00 93.19 98 GLU A N 1
ATOM 780 C CA . GLU A 1 98 ? 11.820 -1.251 -14.031 1.00 93.19 98 GLU A CA 1
ATOM 781 C C . GLU A 1 98 ? 10.708 -2.264 -14.320 1.00 93.19 98 GLU A C 1
ATOM 783 O O . GLU A 1 98 ? 10.389 -2.514 -15.485 1.00 93.19 98 GLU A O 1
ATOM 788 N N . ARG A 1 99 ? 10.048 -2.787 -13.278 1.00 91.25 99 ARG A N 1
ATOM 789 C CA . ARG A 1 99 ? 9.008 -3.809 -13.454 1.00 91.25 99 ARG A CA 1
ATOM 790 C C . ARG A 1 99 ? 7.832 -3.297 -14.272 1.00 91.25 99 ARG A C 1
ATOM 792 O O . ARG A 1 99 ? 7.393 -3.990 -15.184 1.00 91.25 99 ARG A O 1
ATOM 799 N N . PHE A 1 100 ? 7.354 -2.082 -14.001 1.00 91.69 100 PHE A N 1
ATOM 800 C CA . PHE A 1 100 ? 6.237 -1.480 -14.737 1.00 91.69 100 PHE A CA 1
ATOM 801 C C . PHE A 1 100 ? 6.633 -0.831 -16.076 1.00 91.69 100 PHE A C 1
ATOM 803 O O . PHE A 1 100 ? 5.739 -0.375 -16.787 1.00 91.69 100 PHE A O 1
ATOM 810 N N . GLN A 1 101 ? 7.924 -0.758 -16.425 1.00 91.12 101 GLN A N 1
ATOM 811 C CA . GLN A 1 101 ? 8.446 -0.014 -17.585 1.00 91.12 101 GLN A CA 1
ATOM 812 C C . GLN A 1 101 ? 7.990 1.458 -17.653 1.00 91.12 101 GLN A C 1
ATOM 814 O O . GLN A 1 101 ? 7.605 1.989 -18.707 1.00 91.12 101 GLN A O 1
ATOM 819 N N . ILE A 1 102 ? 8.028 2.138 -16.510 1.00 92.88 102 ILE A N 1
ATOM 820 C CA . ILE A 1 102 ? 7.678 3.558 -16.379 1.00 92.88 102 ILE A CA 1
ATOM 821 C C . ILE A 1 102 ? 8.829 4.334 -15.742 1.00 92.88 102 ILE A C 1
ATOM 823 O O . ILE A 1 102 ? 9.773 3.748 -15.229 1.00 92.88 102 ILE A O 1
ATOM 827 N N . SER A 1 103 ? 8.767 5.666 -15.758 1.00 94.88 103 SER A N 1
ATOM 828 C CA . SER A 1 103 ? 9.743 6.479 -15.028 1.00 94.88 103 SER A CA 1
ATOM 829 C C . SER A 1 103 ? 9.512 6.398 -13.514 1.00 94.88 103 SER A C 1
ATOM 831 O O . SER A 1 103 ? 8.373 6.272 -13.059 1.00 94.88 103 SER A O 1
ATOM 833 N N . GLU A 1 104 ? 10.569 6.564 -12.715 1.00 95.62 104 GLU A N 1
ATOM 834 C CA . GLU A 1 104 ? 10.441 6.689 -11.252 1.00 95.62 104 GLU A CA 1
ATOM 835 C C . GLU A 1 104 ? 9.483 7.823 -10.849 1.00 95.62 104 GLU A C 1
ATOM 837 O O . GLU A 1 104 ? 8.746 7.720 -9.871 1.00 95.62 104 GLU A O 1
ATOM 842 N N . GLU A 1 105 ? 9.419 8.894 -11.641 1.00 94.38 105 GLU A N 1
ATOM 843 C CA . GLU A 1 105 ? 8.480 9.992 -11.405 1.00 94.38 105 GLU A CA 1
ATOM 844 C C . GLU A 1 105 ? 7.016 9.552 -11.578 1.00 94.38 105 GLU A C 1
ATOM 846 O O . GLU A 1 105 ? 6.148 9.920 -10.784 1.00 94.38 105 GLU A O 1
ATOM 851 N N . ALA A 1 106 ? 6.733 8.688 -12.558 1.00 93.06 106 ALA A N 1
ATOM 852 C CA . ALA A 1 106 ? 5.409 8.092 -12.711 1.00 93.06 106 ALA A CA 1
ATOM 853 C C . ALA A 1 106 ? 5.065 7.164 -11.531 1.00 93.06 106 ALA A C 1
ATOM 855 O O . ALA A 1 106 ? 3.915 7.151 -11.082 1.00 93.06 106 ALA A O 1
ATOM 856 N N . VAL A 1 107 ? 6.050 6.444 -10.975 1.00 94.62 107 VAL A N 1
ATOM 857 C CA . VAL A 1 107 ? 5.874 5.658 -9.740 1.00 94.62 107 VAL A CA 1
ATOM 858 C C . VAL A 1 107 ? 5.471 6.570 -8.578 1.00 94.62 107 VAL A C 1
ATOM 860 O O . VAL A 1 107 ? 4.477 6.290 -7.906 1.00 94.62 107 VAL A O 1
ATOM 863 N N . LYS A 1 108 ? 6.154 7.706 -8.373 1.00 92.50 108 LYS A N 1
ATOM 864 C CA . LYS A 1 108 ? 5.767 8.686 -7.337 1.00 92.50 108 LYS A CA 1
ATOM 865 C C . LYS A 1 108 ? 4.337 9.183 -7.527 1.00 92.50 108 LYS A C 1
ATOM 867 O O . LYS A 1 108 ? 3.583 9.250 -6.555 1.00 92.50 108 LYS A O 1
ATOM 872 N N . GLY A 1 109 ? 3.942 9.474 -8.767 1.00 92.75 109 GLY A N 1
ATOM 873 C CA . GLY A 1 109 ? 2.568 9.846 -9.109 1.00 92.75 109 GLY A CA 1
ATOM 874 C C . GLY A 1 109 ? 1.546 8.770 -8.722 1.00 92.75 109 GLY A C 1
ATOM 875 O O . GLY A 1 109 ? 0.506 9.085 -8.139 1.00 92.75 109 GLY A O 1
ATOM 876 N N . ARG A 1 110 ? 1.855 7.488 -8.968 1.00 91.50 110 ARG A N 1
ATOM 877 C CA . ARG A 1 110 ? 1.006 6.354 -8.557 1.00 91.50 110 ARG A CA 1
ATOM 878 C C . ARG A 1 110 ? 0.885 6.252 -7.036 1.00 91.50 110 ARG A C 1
ATOM 880 O O . ARG A 1 110 ? -0.233 6.152 -6.531 1.00 91.50 110 ARG A O 1
ATOM 887 N N . LEU A 1 111 ? 1.997 6.340 -6.305 1.00 92.00 111 LEU A N 1
ATOM 888 C CA . LEU A 1 111 ? 2.005 6.306 -4.836 1.00 92.00 111 LEU A CA 1
ATOM 889 C C . LEU A 1 111 ? 1.219 7.479 -4.236 1.00 92.00 111 LEU A C 1
ATOM 891 O O . LEU A 1 111 ? 0.429 7.298 -3.307 1.00 92.00 111 LEU A O 1
ATOM 895 N N . TYR A 1 112 ? 1.381 8.673 -4.809 1.00 90.94 112 TYR A N 1
ATOM 896 C CA . TYR A 1 112 ? 0.606 9.851 -4.440 1.00 90.94 112 TYR A CA 1
ATOM 897 C C . TYR A 1 112 ? -0.898 9.624 -4.647 1.00 90.94 112 TYR A C 1
ATOM 899 O O . TYR A 1 112 ? -1.690 9.926 -3.753 1.00 90.94 112 TYR A O 1
ATOM 907 N N . ALA A 1 113 ? -1.295 9.066 -5.796 1.00 90.19 113 ALA A N 1
ATOM 908 C CA . ALA A 1 113 ? -2.692 8.782 -6.107 1.00 90.19 113 ALA A CA 1
ATOM 909 C C . ALA A 1 113 ? -3.305 7.753 -5.144 1.00 90.19 113 ALA A C 1
ATOM 911 O O . ALA A 1 113 ? -4.414 7.972 -4.663 1.00 90.19 113 ALA A O 1
ATOM 912 N N . ILE A 1 114 ? -2.579 6.678 -4.814 1.00 90.75 114 ILE A N 1
ATOM 913 C CA . ILE A 1 114 ? -3.023 5.664 -3.840 1.00 90.75 114 ILE A CA 1
ATOM 914 C C . ILE A 1 114 ? -3.279 6.309 -2.474 1.00 90.75 114 ILE A C 1
ATOM 916 O O . ILE A 1 114 ? -4.344 6.127 -1.886 1.00 90.75 114 ILE A O 1
ATOM 920 N N . ARG A 1 115 ? -2.334 7.124 -1.993 1.00 89.81 115 ARG A N 1
ATOM 921 C CA . ARG A 1 115 ? -2.463 7.839 -0.716 1.00 89.81 115 ARG A CA 1
ATOM 922 C C . ARG A 1 115 ? -3.647 8.806 -0.712 1.00 89.81 115 ARG A C 1
ATOM 924 O O . ARG A 1 115 ? -4.347 8.901 0.291 1.00 89.81 115 ARG A O 1
ATOM 931 N N . LYS A 1 116 ? -3.875 9.513 -1.824 1.00 88.75 116 LYS A N 1
ATOM 932 C CA . LYS A 1 116 ? -5.001 10.443 -1.968 1.00 88.75 116 LYS A CA 1
ATOM 933 C C . LYS A 1 116 ? -6.343 9.717 -1.888 1.00 88.75 116 LYS A C 1
ATOM 935 O O . LYS A 1 116 ? -7.212 10.187 -1.170 1.00 88.75 116 LYS A O 1
ATOM 940 N N . ILE A 1 117 ? -6.483 8.584 -2.577 1.00 86.94 117 ILE A N 1
ATOM 941 C CA . ILE A 1 117 ? -7.709 7.773 -2.550 1.00 86.94 117 ILE A CA 1
ATOM 942 C C . ILE A 1 117 ? -7.984 7.294 -1.129 1.00 86.94 117 ILE A C 1
ATOM 944 O O . ILE A 1 117 ? -9.058 7.546 -0.603 1.00 86.94 117 ILE A O 1
ATOM 948 N N . LEU A 1 118 ? -6.986 6.707 -0.465 1.00 83.81 118 LEU A N 1
ATOM 949 C CA . LEU A 1 118 ? -7.156 6.242 0.909 1.00 83.81 118 LEU A CA 1
ATOM 950 C C . LEU A 1 118 ? -7.529 7.386 1.864 1.00 83.81 118 LEU A C 1
ATOM 952 O O . LEU A 1 118 ? -8.386 7.223 2.723 1.00 83.81 118 LEU A O 1
ATOM 956 N N . GLY A 1 119 ? -6.913 8.559 1.702 1.00 84.56 119 GLY A N 1
ATOM 957 C CA . GLY A 1 119 ? -7.258 9.726 2.510 1.00 84.56 119 GLY A CA 1
ATOM 958 C C . GLY A 1 119 ? -8.673 10.257 2.260 1.00 84.56 119 GLY A C 1
ATOM 959 O O . GLY A 1 119 ? -9.304 10.761 3.184 1.00 84.56 119 GLY A O 1
ATOM 960 N N . GLN A 1 120 ? -9.188 10.130 1.034 1.00 86.50 120 GLN A N 1
ATOM 961 C CA . GLN A 1 120 ? -10.565 10.502 0.700 1.00 86.50 120 GLN A CA 1
ATOM 962 C C . GLN A 1 120 ? -11.576 9.541 1.328 1.00 86.50 120 GLN A C 1
ATOM 964 O O . GLN A 1 120 ? -12.534 10.007 1.933 1.00 86.50 120 GLN A O 1
ATOM 969 N N . GLU A 1 121 ? -11.329 8.236 1.232 1.00 82.94 121 GLU A N 1
ATOM 970 C CA . GLU A 1 121 ? -12.223 7.201 1.770 1.00 82.94 121 GLU A CA 1
ATOM 971 C C . GLU A 1 121 ? -12.260 7.216 3.302 1.00 82.94 121 GLU A C 1
ATOM 973 O O . GLU A 1 121 ? -13.319 7.061 3.897 1.00 82.94 121 GLU A O 1
ATOM 978 N N . LEU A 1 122 ? -11.122 7.498 3.944 1.00 78.62 122 LEU A N 1
ATOM 979 C CA . LEU A 1 122 ? -11.021 7.580 5.405 1.00 78.62 122 LEU A CA 1
ATOM 980 C C . LEU A 1 122 ? -11.312 8.974 5.978 1.00 78.62 122 LEU A C 1
ATO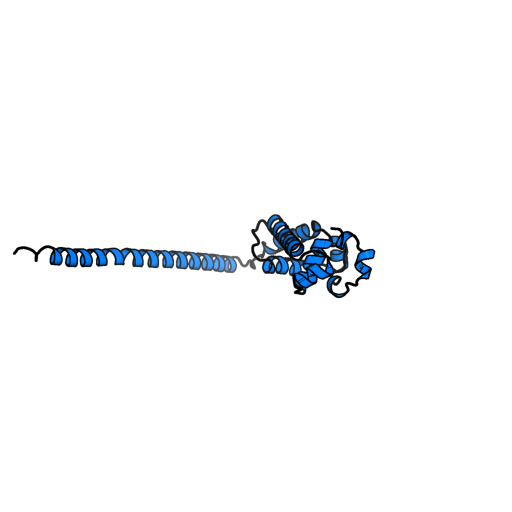M 982 O O . LEU A 1 122 ? -11.219 9.183 7.187 1.00 78.62 122 LEU A O 1
ATOM 986 N N . GLY A 1 123 ? -11.561 9.972 5.125 1.00 79.56 123 GLY A N 1
ATOM 987 C CA . GLY A 1 123 ? -11.727 11.364 5.550 1.00 79.56 123 GLY A CA 1
ATOM 988 C C . GLY A 1 123 ? -10.513 11.956 6.287 1.00 79.56 123 GLY A C 1
ATOM 989 O O . GLY A 1 123 ? -10.657 12.939 7.014 1.00 79.56 123 GLY A O 1
ATOM 990 N N . VAL A 1 124 ? -9.315 11.382 6.119 1.00 79.94 124 VAL A N 1
ATOM 991 C CA . VAL A 1 124 ? -8.077 11.832 6.775 1.00 79.94 124 VAL A CA 1
ATOM 992 C C . VAL A 1 124 ? -7.024 12.257 5.761 1.00 79.94 124 VAL A C 1
ATOM 994 O O . VAL A 1 124 ? -6.791 11.612 4.742 1.00 79.94 124 VAL A O 1
ATOM 997 N N . ASN A 1 125 ? -6.302 13.334 6.062 1.00 80.00 125 ASN A N 1
ATOM 998 C CA . ASN A 1 125 ? -5.155 13.718 5.249 1.00 80.00 125 ASN A CA 1
ATOM 999 C C . ASN A 1 125 ? -3.949 12.834 5.594 1.00 80.00 125 ASN A C 1
ATOM 1001 O O . ASN A 1 125 ? -3.232 13.083 6.564 1.00 80.00 125 ASN A O 1
ATOM 1005 N N . ILE A 1 126 ? -3.724 11.791 4.797 1.00 80.38 126 ILE A N 1
ATOM 1006 C CA . ILE A 1 126 ? -2.574 10.907 4.974 1.00 80.38 126 ILE A CA 1
ATOM 1007 C C . ILE A 1 126 ? -1.353 11.559 4.332 1.00 80.38 126 ILE A C 1
ATOM 1009 O O . ILE A 1 126 ? -1.241 11.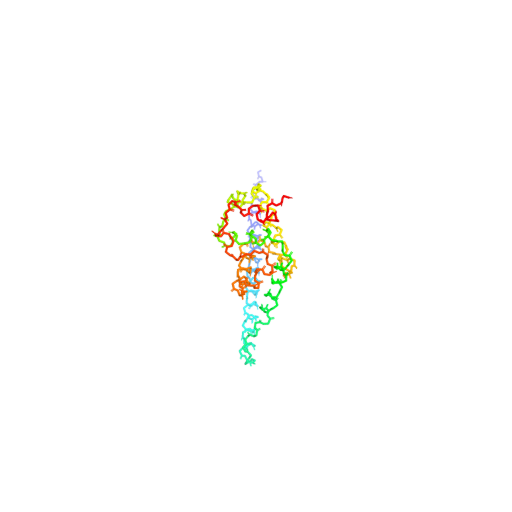651 3.111 1.00 80.38 126 ILE A O 1
ATOM 1013 N N . THR A 1 127 ? -0.405 11.990 5.159 1.00 78.56 127 THR A N 1
ATOM 1014 C CA . THR A 1 127 ? 0.855 12.590 4.699 1.00 78.56 127 THR A CA 1
ATOM 1015 C C . THR A 1 127 ? 1.948 11.544 4.488 1.00 78.56 127 THR A C 1
ATOM 1017 O O . THR A 1 127 ? 2.790 11.710 3.606 1.00 78.56 127 THR A O 1
ATOM 1020 N N . ASN A 1 128 ? 1.908 10.430 5.222 1.00 82.75 128 ASN A N 1
ATOM 1021 C CA . ASN A 1 128 ? 2.935 9.392 5.193 1.00 82.75 128 ASN A CA 1
ATOM 1022 C C . ASN A 1 128 ? 2.459 8.128 4.455 1.00 82.75 128 ASN A C 1
ATOM 1024 O O . ASN A 1 128 ? 1.455 7.519 4.823 1.00 82.75 128 ASN A O 1
ATOM 1028 N N . THR A 1 129 ? 3.218 7.703 3.442 1.00 81.75 129 THR A N 1
ATOM 1029 C CA . THR A 1 129 ? 2.972 6.457 2.700 1.00 81.75 129 THR A CA 1
ATOM 1030 C C . THR A 1 129 ? 3.022 5.231 3.612 1.00 81.75 129 THR A C 1
ATOM 1032 O O . THR A 1 129 ? 2.190 4.347 3.472 1.00 81.75 129 THR A O 1
ATOM 1035 N N . SER A 1 130 ? 3.923 5.192 4.597 1.00 85.56 130 SER A N 1
ATOM 1036 C CA . SER A 1 130 ? 4.040 4.072 5.542 1.00 85.56 130 SER A CA 1
ATOM 1037 C C . SER A 1 130 ? 2.737 3.828 6.317 1.00 85.56 130 SER A C 1
ATOM 1039 O O . SER A 1 130 ? 2.282 2.691 6.424 1.00 85.56 130 SER A O 1
ATOM 1041 N N . THR A 1 131 ? 2.072 4.897 6.769 1.00 84.69 131 THR A N 1
ATOM 1042 C CA . THR A 1 131 ? 0.776 4.807 7.460 1.00 84.69 131 THR A CA 1
ATOM 1043 C C . THR A 1 131 ? -0.319 4.260 6.546 1.00 84.69 131 THR A C 1
ATOM 1045 O O . THR A 1 131 ? -1.090 3.403 6.972 1.00 84.69 131 THR A O 1
ATOM 1048 N N . ALA A 1 132 ? -0.371 4.716 5.288 1.00 85.25 132 ALA A N 1
ATOM 1049 C CA . ALA A 1 132 ? -1.318 4.192 4.302 1.00 85.25 132 ALA A CA 1
ATOM 1050 C C . ALA A 1 132 ? -1.109 2.691 4.070 1.00 85.25 132 ALA A C 1
ATOM 1052 O O . ALA A 1 132 ? -2.058 1.911 4.083 1.00 85.25 132 ALA A O 1
ATOM 1053 N N . MET A 1 133 ? 0.147 2.284 3.892 1.00 89.06 133 MET A N 1
ATOM 1054 C CA . MET A 1 133 ? 0.501 0.900 3.592 1.00 89.06 133 MET A CA 1
ATOM 1055 C C . MET A 1 133 ? 0.230 -0.031 4.773 1.00 89.06 133 MET A C 1
ATOM 1057 O O . MET A 1 133 ? -0.247 -1.138 4.560 1.00 89.06 133 MET A O 1
ATOM 1061 N N . LYS A 1 134 ? 0.431 0.421 6.017 1.00 89.12 134 LYS A N 1
ATOM 1062 C CA . LYS A 1 134 ? 0.070 -0.368 7.203 1.00 89.12 134 LYS A CA 1
ATOM 1063 C C . LYS A 1 134 ? -1.419 -0.745 7.209 1.00 89.12 134 LYS A C 1
ATOM 1065 O O . LYS A 1 134 ? -1.739 -1.914 7.387 1.00 89.12 134 LYS A O 1
ATOM 1070 N N . LYS A 1 135 ? -2.308 0.216 6.934 1.00 86.56 135 LYS A N 1
ATOM 1071 C CA . LYS A 1 135 ? -3.758 -0.033 6.840 1.00 86.56 135 LYS A CA 1
ATOM 1072 C C . LYS A 1 135 ? -4.107 -1.001 5.708 1.00 86.56 135 LYS A C 1
ATOM 1074 O O . LYS A 1 135 ? -4.912 -1.905 5.897 1.00 86.56 135 LYS A O 1
ATOM 1079 N N . PHE A 1 136 ? -3.471 -0.856 4.542 1.00 89.50 136 PHE A N 1
ATOM 1080 C CA . PHE A 1 136 ? -3.654 -1.819 3.452 1.00 89.50 136 PHE A CA 1
ATOM 1081 C C . PHE A 1 136 ? -3.189 -3.224 3.841 1.00 89.50 136 PHE A C 1
ATOM 1083 O O . PHE A 1 136 ? -3.891 -4.179 3.533 1.00 89.50 136 PHE A O 1
ATOM 1090 N N . ARG A 1 137 ? -2.052 -3.365 4.535 1.00 91.62 137 ARG A N 1
ATOM 1091 C CA . ARG A 1 137 ? -1.551 -4.666 5.002 1.00 91.62 137 ARG A CA 1
ATOM 1092 C C . ARG A 1 137 ? -2.565 -5.362 5.906 1.00 91.62 137 ARG A C 1
ATOM 1094 O O . ARG A 1 137 ? -2.910 -6.504 5.645 1.00 91.62 137 ARG A O 1
ATOM 1101 N N . GLU A 1 138 ? -3.113 -4.646 6.886 1.00 90.12 138 GLU A N 1
ATOM 1102 C CA . GLU A 1 138 ? -4.136 -5.176 7.800 1.00 90.12 138 GLU A CA 1
ATOM 1103 C C . GLU A 1 138 ? -5.375 -5.701 7.046 1.00 90.12 138 GLU A C 1
ATOM 1105 O O . GLU A 1 138 ? -5.893 -6.776 7.354 1.00 90.12 138 GLU A O 1
ATOM 1110 N N . VAL A 1 139 ? -5.830 -4.999 6.003 1.00 89.94 139 VAL A N 1
ATOM 1111 C CA . VAL A 1 139 ? -6.963 -5.462 5.183 1.00 89.94 139 VAL A CA 1
ATOM 1112 C C . VAL A 1 139 ? -6.581 -6.624 4.264 1.00 89.94 139 VAL A C 1
ATOM 1114 O O . VAL A 1 139 ? -7.344 -7.574 4.118 1.00 89.94 139 VAL A O 1
ATOM 1117 N N . ILE A 1 140 ? -5.397 -6.600 3.655 1.00 91.44 140 ILE A N 1
ATOM 1118 C CA . ILE A 1 140 ? -4.946 -7.675 2.758 1.00 91.44 140 ILE A CA 1
ATOM 1119 C C . ILE A 1 140 ? -4.750 -8.987 3.525 1.00 91.44 140 ILE A C 1
ATOM 1121 O O . ILE A 1 140 ? -5.173 -10.040 3.039 1.00 91.44 140 ILE A O 1
ATOM 1125 N N . ASP A 1 141 ? -4.165 -8.915 4.721 1.00 90.94 141 ASP A N 1
ATOM 1126 C CA . ASP A 1 141 ? -3.880 -10.070 5.576 1.00 90.94 141 ASP A CA 1
ATOM 1127 C C . ASP A 1 141 ? -5.169 -10.707 6.125 1.00 90.94 141 ASP A C 1
ATOM 1129 O O . ASP A 1 141 ? -5.227 -11.918 6.329 1.00 90.94 141 ASP A O 1
ATOM 1133 N N . THR A 1 142 ? -6.234 -9.919 6.313 1.00 90.94 142 THR A N 1
ATOM 1134 C CA . THR A 1 142 ? -7.543 -10.421 6.776 1.00 90.94 142 THR A CA 1
ATOM 1135 C C . THR A 1 142 ? -8.416 -10.989 5.654 1.00 90.94 142 THR A C 1
ATOM 1137 O O . THR A 1 142 ? -9.343 -11.761 5.910 1.00 90.94 142 THR A O 1
ATOM 1140 N N . MET A 1 143 ? -8.154 -10.636 4.395 1.00 90.88 143 MET A N 1
ATOM 1141 C CA . MET A 1 143 ? -8.885 -11.174 3.249 1.00 90.88 143 MET A CA 1
ATOM 1142 C C . MET A 1 143 ? -8.414 -12.591 2.907 1.00 90.88 143 MET A C 1
ATOM 1144 O O . MET A 1 143 ? -7.226 -12.876 2.944 1.00 90.88 143 MET A O 1
ATOM 1148 N N . SER A 1 144 ? -9.313 -13.480 2.476 1.00 94.31 144 SER A N 1
ATOM 1149 C CA . SER A 1 144 ? -8.888 -14.727 1.823 1.00 94.31 144 SER A CA 1
ATOM 1150 C C . SER A 1 144 ? -8.315 -14.443 0.431 1.00 94.31 144 SER A C 1
ATOM 1152 O O . SER A 1 144 ? -8.646 -13.428 -0.188 1.00 94.31 144 SER A O 1
ATOM 1154 N N . ASP A 1 145 ? -7.488 -15.345 -0.091 1.00 93.75 145 ASP A N 1
ATOM 1155 C CA . ASP A 1 145 ? -6.849 -15.166 -1.403 1.00 93.75 145 ASP A CA 1
ATOM 1156 C C . ASP A 1 145 ? -7.881 -15.079 -2.530 1.00 93.75 145 ASP A C 1
ATOM 1158 O O . ASP A 1 145 ? -7.799 -14.201 -3.382 1.00 93.75 145 ASP A O 1
ATOM 1162 N N . GLU A 1 146 ? -8.938 -15.893 -2.468 1.00 94.31 146 GLU A N 1
ATOM 1163 C CA . GLU A 1 146 ? -10.060 -15.831 -3.412 1.00 94.31 146 GLU A CA 1
ATOM 1164 C C . GLU A 1 146 ? -10.808 -14.486 -3.334 1.00 94.31 146 GLU A C 1
ATOM 1166 O O . GLU A 1 146 ? -11.261 -13.938 -4.342 1.00 94.31 146 GLU A O 1
ATOM 1171 N N . LYS A 1 147 ? -10.963 -13.922 -2.127 1.00 93.31 147 LYS A N 1
ATOM 1172 C CA . LYS A 1 147 ? -11.587 -12.604 -1.952 1.00 93.31 147 LYS A CA 1
ATOM 1173 C C . LYS A 1 147 ? -10.680 -11.504 -2.501 1.00 93.31 147 LYS A C 1
ATOM 1175 O O . LYS A 1 147 ? -11.177 -10.599 -3.164 1.00 93.31 147 LYS A O 1
ATOM 1180 N N . TYR A 1 148 ? -9.375 -11.591 -2.256 1.00 94.31 148 TYR A N 1
ATOM 1181 C CA . TYR A 1 148 ? -8.404 -10.639 -2.784 1.00 94.31 148 TYR A CA 1
ATOM 1182 C C . TYR A 1 148 ? -8.349 -10.683 -4.306 1.00 94.31 148 TYR A C 1
ATOM 1184 O O . TYR A 1 148 ? -8.489 -9.641 -4.933 1.00 94.31 148 TYR A O 1
ATOM 1192 N N . LEU A 1 149 ? -8.262 -11.872 -4.902 1.00 94.25 149 LEU A N 1
ATOM 1193 C CA . LEU A 1 149 ? -8.238 -12.051 -6.351 1.00 94.25 149 LEU A CA 1
ATOM 1194 C C . LEU A 1 149 ? -9.473 -11.435 -7.022 1.00 94.25 149 LEU A C 1
ATOM 1196 O O . LEU A 1 149 ? -9.348 -10.759 -8.039 1.00 94.25 149 LEU A O 1
ATOM 1200 N N . ARG A 1 150 ? -10.662 -11.595 -6.422 1.00 93.25 150 ARG A N 1
ATOM 1201 C CA . ARG A 1 150 ? -11.901 -10.966 -6.913 1.00 93.25 150 ARG A CA 1
ATOM 1202 C C . ARG A 1 150 ? -11.876 -9.438 -6.869 1.00 93.25 150 ARG A C 1
ATOM 1204 O O . ARG A 1 150 ? -12.497 -8.809 -7.719 1.00 93.25 150 ARG A O 1
ATOM 1211 N N . VAL A 1 151 ? -11.214 -8.853 -5.872 1.00 92.50 151 VAL A N 1
ATOM 1212 C CA . VAL A 1 151 ? -11.137 -7.395 -5.684 1.00 92.50 151 VAL A CA 1
ATOM 1213 C C . VAL A 1 151 ? -10.023 -6.796 -6.539 1.00 92.50 151 VAL A C 1
ATOM 1215 O O . VAL A 1 151 ? -10.267 -5.871 -7.305 1.00 92.50 151 VAL A O 1
ATOM 1218 N N . ALA A 1 152 ? -8.814 -7.341 -6.426 1.00 92.25 152 ALA A N 1
ATOM 1219 C CA . ALA A 1 152 ? -7.615 -6.807 -7.048 1.00 92.25 152 ALA A CA 1
ATOM 1220 C C . ALA A 1 152 ? -7.462 -7.206 -8.518 1.00 92.25 152 ALA A C 1
ATOM 1222 O O . ALA A 1 152 ? -6.851 -6.470 -9.291 1.00 92.25 152 ALA A O 1
ATOM 1223 N N . GLY A 1 153 ? -7.995 -8.365 -8.910 1.00 91.44 153 GLY A N 1
ATOM 1224 C CA . GLY A 1 153 ? -7.769 -8.949 -10.230 1.00 91.44 153 GLY A CA 1
ATOM 1225 C C . GLY A 1 153 ? -6.371 -9.545 -10.417 1.00 91.44 153 GLY A C 1
ATOM 1226 O O . GLY A 1 153 ? -6.010 -9.840 -11.550 1.00 91.44 153 GLY A O 1
ATOM 1227 N N . LEU A 1 154 ? -5.596 -9.709 -9.338 1.00 93.88 154 LEU A N 1
ATOM 1228 C CA . LEU A 1 154 ? -4.307 -10.406 -9.327 1.00 93.88 154 LEU A CA 1
ATOM 1229 C C . LEU A 1 154 ? -4.109 -11.207 -8.022 1.00 93.88 154 LEU A C 1
ATOM 1231 O O . LEU A 1 154 ? -4.726 -10.863 -7.006 1.00 93.88 154 LEU A O 1
ATOM 1235 N N . PRO A 1 155 ? -3.266 -12.258 -8.028 1.00 94.50 155 PRO A N 1
ATOM 1236 C CA . PRO A 1 155 ? -2.858 -12.974 -6.817 1.00 94.50 155 PRO A CA 1
ATOM 1237 C C . PRO A 1 155 ? -2.159 -12.054 -5.805 1.00 94.50 155 PRO A C 1
ATOM 1239 O O . PRO A 1 155 ? -1.555 -11.052 -6.191 1.00 94.50 155 PRO A O 1
ATOM 1242 N N . LYS A 1 156 ? -2.224 -12.369 -4.504 1.00 94.38 156 LYS A N 1
ATOM 1243 C CA . LYS A 1 156 ? -1.568 -11.564 -3.446 1.00 94.38 156 LYS A CA 1
ATOM 1244 C C . LYS A 1 156 ? -0.041 -11.569 -3.536 1.00 94.38 156 LYS A C 1
ATOM 1246 O O . LYS A 1 156 ? 0.601 -10.618 -3.110 1.00 94.38 156 LYS A O 1
ATOM 1251 N N . ASP A 1 157 ? 0.498 -12.652 -4.069 1.00 93.31 157 ASP A N 1
ATOM 1252 C CA . ASP A 1 157 ? 1.911 -12.975 -4.233 1.00 93.31 157 ASP A CA 1
ATOM 1253 C C . ASP A 1 157 ? 2.429 -12.661 -5.645 1.00 93.31 157 ASP A C 1
ATOM 1255 O O . ASP A 1 157 ? 3.553 -13.029 -5.988 1.00 93.31 157 ASP A O 1
ATOM 1259 N N . TRP A 1 158 ? 1.643 -11.956 -6.470 1.00 93.62 158 TRP A N 1
ATOM 1260 C CA . TRP A 1 158 ? 2.049 -11.569 -7.826 1.00 93.62 158 TRP A CA 1
ATOM 1261 C C . TRP A 1 158 ? 3.413 -10.874 -7.834 1.00 93.62 158 TRP A C 1
ATOM 1263 O O . TRP A 1 158 ? 4.249 -11.182 -8.675 1.00 93.62 158 TRP A O 1
ATOM 1273 N N . HIS A 1 159 ? 3.685 -9.985 -6.872 1.00 91.88 159 HIS A N 1
ATOM 1274 C CA . HIS A 1 159 ? 4.979 -9.302 -6.792 1.00 91.88 159 HIS A CA 1
ATOM 1275 C C . HIS A 1 159 ? 6.171 -10.269 -6.670 1.00 91.88 159 HIS A C 1
ATOM 1277 O O . HIS A 1 159 ? 7.241 -9.988 -7.215 1.00 91.88 159 HIS A O 1
ATOM 1283 N N . THR A 1 160 ? 6.001 -11.388 -5.965 1.00 90.94 160 THR A N 1
ATOM 1284 C CA . THR A 1 160 ? 7.051 -12.389 -5.739 1.00 90.94 160 THR A CA 1
ATOM 1285 C C . THR A 1 160 ? 7.206 -13.325 -6.937 1.00 90.94 160 THR A C 1
ATOM 1287 O O . THR A 1 160 ? 8.320 -13.733 -7.250 1.00 90.94 160 THR A O 1
ATOM 1290 N N . ASN A 1 161 ? 6.100 -13.625 -7.622 1.00 90.38 161 ASN A N 1
ATOM 1291 C CA . ASN A 1 161 ? 6.035 -14.608 -8.708 1.00 90.38 161 ASN A CA 1
ATOM 1292 C C . ASN A 1 161 ? 5.973 -13.987 -10.114 1.00 90.38 161 ASN A C 1
ATOM 1294 O O . ASN A 1 161 ? 5.741 -14.696 -11.090 1.00 90.38 161 ASN A O 1
ATOM 1298 N N . TRP A 1 162 ? 6.159 -12.671 -10.231 1.00 88.50 162 TRP A N 1
ATOM 1299 C CA . TRP A 1 162 ? 6.131 -11.963 -11.508 1.00 88.50 162 TRP A CA 1
ATOM 1300 C C . TRP A 1 162 ? 7.235 -12.461 -12.454 1.00 88.50 162 TRP A C 1
ATOM 1302 O O . TRP A 1 162 ? 8.401 -12.582 -12.069 1.00 88.50 162 TRP A O 1
ATOM 1312 N N . THR A 1 163 ? 6.866 -12.678 -13.716 1.00 88.44 163 THR A N 1
ATOM 1313 C CA . THR A 1 163 ? 7.777 -13.002 -14.818 1.00 88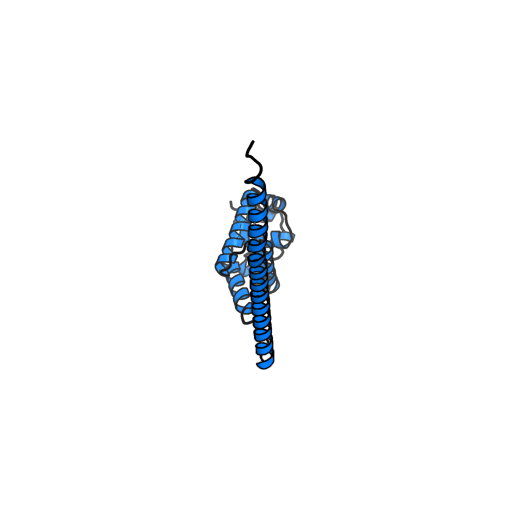.44 163 THR A CA 1
ATOM 1314 C C . THR A 1 163 ? 7.625 -11.988 -15.948 1.00 88.44 163 THR A C 1
ATOM 1316 O O . THR A 1 163 ? 6.636 -11.264 -16.041 1.00 88.44 163 THR A O 1
ATOM 1319 N N . GLU A 1 164 ? 8.599 -11.937 -16.854 1.00 85.00 164 GLU A N 1
ATOM 1320 C CA . GLU A 1 164 ? 8.526 -11.055 -18.024 1.00 85.00 164 GLU A CA 1
ATOM 1321 C C . GLU A 1 164 ? 7.308 -11.369 -18.921 1.00 85.00 164 GLU A C 1
ATOM 1323 O O . GLU A 1 164 ? 6.724 -10.462 -19.512 1.00 85.00 164 GLU A O 1
ATOM 1328 N N . GLU A 1 165 ? 6.881 -12.636 -18.950 1.00 85.75 165 GLU A N 1
ATOM 1329 C CA . GLU A 1 165 ? 5.709 -13.142 -19.682 1.00 85.75 165 GLU A CA 1
ATOM 1330 C C . GLU A 1 165 ? 4.383 -12.562 -19.157 1.00 85.75 165 GLU A C 1
ATOM 1332 O O . GLU A 1 165 ? 3.452 -12.353 -19.936 1.00 85.75 165 GLU A O 1
ATOM 1337 N N . ASP A 1 166 ? 4.322 -12.168 -17.875 1.00 86.12 166 ASP A N 1
ATOM 1338 C CA . ASP A 1 166 ? 3.155 -11.504 -17.268 1.00 86.12 166 ASP A CA 1
ATOM 1339 C C . ASP A 1 166 ? 2.740 -10.240 -18.040 1.00 86.12 166 ASP A C 1
ATOM 1341 O O . ASP A 1 166 ? 1.583 -9.822 -18.017 1.00 86.12 166 ASP A O 1
ATOM 1345 N N . ARG A 1 167 ? 3.671 -9.633 -18.785 1.00 83.19 167 ARG A N 1
ATOM 1346 C CA . ARG A 1 167 ? 3.396 -8.463 -19.627 1.00 83.19 167 ARG A CA 1
ATOM 1347 C C . ARG A 1 167 ? 2.423 -8.747 -20.752 1.00 83.19 167 ARG A C 1
ATOM 1349 O O . ARG A 1 167 ? 1.614 -7.878 -21.090 1.00 83.19 167 ARG A O 1
ATOM 1356 N N . GLU A 1 168 ? 2.511 -9.938 -21.323 1.00 84.62 168 GLU A N 1
ATOM 1357 C CA . GLU A 1 168 ? 1.630 -10.375 -22.397 1.00 84.62 168 GLU A CA 1
ATOM 1358 C C . GLU A 1 168 ? 0.296 -10.865 -21.830 1.00 84.62 168 GLU A C 1
ATOM 1360 O O . GLU A 1 168 ? -0.763 -10.543 -22.372 1.00 84.62 168 GLU A O 1
ATOM 1365 N N . GLU A 1 169 ? 0.336 -11.564 -20.694 1.00 85.88 169 GLU A N 1
ATOM 1366 C CA . GLU A 1 169 ? -0.848 -12.126 -20.036 1.00 85.88 169 GLU A CA 1
ATOM 1367 C C . GLU A 1 169 ? -1.727 -11.054 -19.376 1.00 85.88 169 GLU A C 1
ATOM 1369 O O . GLU A 1 169 ? -2.960 -11.117 -19.433 1.00 85.88 169 GLU A O 1
ATOM 1374 N N . ASN A 1 170 ? -1.107 -10.023 -18.795 1.00 85.75 170 ASN A N 1
ATOM 1375 C CA . ASN A 1 170 ? -1.769 -8.984 -18.014 1.00 85.75 170 ASN A CA 1
ATOM 1376 C C . ASN A 1 170 ? -1.533 -7.577 -18.590 1.00 85.75 170 ASN A C 1
ATOM 1378 O O . ASN A 1 170 ? -1.022 -6.685 -17.905 1.00 85.75 170 ASN A O 1
ATOM 1382 N N . PRO A 1 171 ? -2.021 -7.269 -19.810 1.00 84.81 171 PRO A N 1
ATOM 1383 C CA . PRO A 1 171 ? -1.777 -5.977 -20.457 1.00 84.81 171 PRO A CA 1
ATOM 1384 C C . PRO A 1 171 ? -2.319 -4.788 -19.648 1.00 84.81 171 PRO A C 1
ATOM 1386 O O . PRO A 1 171 ? -1.829 -3.666 -19.766 1.00 84.81 171 PRO A O 1
ATOM 1389 N N . LYS A 1 172 ? -3.314 -5.013 -18.779 1.00 86.06 172 LYS A N 1
ATOM 1390 C CA . LYS A 1 172 ? -3.862 -3.988 -17.874 1.00 86.06 172 LYS A CA 1
ATOM 1391 C C . LYS A 1 172 ? -2.839 -3.491 -16.846 1.00 86.06 172 LYS A C 1
ATOM 1393 O O . LYS A 1 172 ? -2.973 -2.355 -16.401 1.00 86.06 172 LYS A O 1
ATOM 1398 N N . LEU A 1 173 ? -1.839 -4.295 -16.474 1.00 85.69 173 LEU A N 1
ATOM 1399 C CA . LEU A 1 173 ? -0.775 -3.903 -15.543 1.00 85.69 173 LEU A CA 1
ATOM 1400 C C . LEU A 1 173 ? 0.251 -2.960 -16.189 1.00 85.69 173 LEU A C 1
ATOM 1402 O O . LEU A 1 173 ? 0.767 -2.060 -15.526 1.00 85.69 173 LEU A O 1
ATOM 1406 N N . TYR A 1 174 ? 0.468 -3.094 -17.496 1.00 85.25 174 TYR A N 1
ATOM 1407 C CA . TYR A 1 174 ? 1.557 -2.420 -18.216 1.00 85.25 174 TYR A CA 1
ATOM 1408 C C . TYR A 1 174 ? 1.086 -1.343 -19.194 1.00 85.25 174 TYR A C 1
ATOM 1410 O O . TYR A 1 174 ? 1.898 -0.597 -19.740 1.00 85.25 174 TYR A O 1
ATOM 1418 N N . LYS A 1 175 ? -0.229 -1.216 -19.408 1.00 74.56 175 LYS A N 1
ATOM 1419 C CA . LYS A 1 175 ? -0.786 -0.162 -20.256 1.00 74.56 175 LYS A CA 1
ATOM 1420 C C . LYS A 1 175 ? -0.455 1.219 -19.673 1.00 74.56 175 LYS A C 1
ATOM 1422 O O . LYS A 1 175 ? -0.808 1.508 -18.526 1.00 74.56 175 LYS A O 1
ATOM 1427 N N . LYS A 1 176 ? 0.254 2.022 -20.470 1.00 58.53 176 LYS A N 1
ATOM 1428 C CA . LYS A 1 176 ? 0.617 3.414 -20.172 1.00 58.53 176 LYS A CA 1
ATOM 1429 C C . LYS A 1 176 ? -0.600 4.331 -20.195 1.00 58.53 176 LYS A C 1
ATOM 1431 O O . LYS A 1 176 ? -1.490 4.100 -21.045 1.00 58.53 176 LYS A O 1
#

pLDDT: mean 80.87, std 15.37, range [45.41, 95.62]